Protein AF-A0A4U6U2E0-F1 (afdb_monomer)

Nearest PDB structures (foldseek):
  8wql-assembly1_QG  TM=4.182E-01  e=5.714E+00  Arthrospira sp. FACHB-439

Mean predicted aligned error: 7.46 Å

Solvent-accessible surface area (backbone atoms only — not comparable to full-atom values): 5853 Å² total; per-residue (Å²): 130,64,48,52,86,66,72,75,46,99,59,56,46,22,90,70,67,63,80,49,67,54,42,70,62,33,58,64,50,67,30,75,64,38,51,63,55,33,55,75,73,73,45,70,70,74,56,88,88,68,64,84,84,72,66,44,71,67,54,54,50,54,45,48,49,54,51,50,57,43,45,40,31,70,77,68,67,42,79,85,48,69,69,57,52,56,50,52,54,57,54,62,74,72,110

Foldseek 3Di:
DQCVVVVLDPDQAQQQARPDGDDLCCLLAVPPLCCVVCVVVVHDGPDPDDDPVPCPPVSVVLSVLSVVLSVCCSPVVDHRDSVVSVVVVVVVVVD

Radius of gyration: 13.47 Å; Cα contacts (8 Å, |Δi|>4): 79; chains: 1; bounding box: 30×36×30 Å

Secondary structure (DSSP, 8-state):
--SGGGT--SS-B-TTTSSSB--HHIIIII-TTHHHHHHHTT--SSPTT--GGG--HHHHHHHHHHHHHHHHHHHH-PPP-HHHHHHHHHHHTT-

Organism: Setaria viridis (NCBI:txid4556)

Sequence (95 aa):
MNLLLKNIIDNDNCELCGSSAESPDHMAMHCPFAAPFWGHLGISIPPLHIPVMAFSSYLLLCVWQLWKHRNDKVFSRLIPSLARLLATCKDEAKL

Structure (mmCIF, N/CA/C/O backbone):
data_AF-A0A4U6U2E0-F1
#
_entry.id   AF-A0A4U6U2E0-F1
#
loop_
_atom_site.group_PDB
_atom_site.id
_atom_site.type_symbol
_atom_site.label_atom_id
_atom_site.label_alt_id
_atom_site.label_comp_id
_atom_site.label_asym_id
_atom_site.label_entity_id
_atom_site.label_seq_id
_atom_site.pdbx_PDB_ins_code
_atom_site.Cartn_x
_atom_site.Cartn_y
_atom_site.Cartn_z
_atom_site.occupancy
_atom_site.B_iso_or_equiv
_atom_site.auth_seq_id
_atom_site.auth_comp_id
_atom_site.auth_asym_id
_atom_site.auth_atom_id
_atom_site.pdbx_PDB_model_num
ATOM 1 N N . MET A 1 1 ? 13.028 -0.575 2.068 1.00 49.56 1 MET A N 1
ATOM 2 C CA . MET A 1 1 ? 14.039 -1.616 1.782 1.00 49.56 1 MET A CA 1
ATOM 3 C C . MET A 1 1 ? 14.108 -1.764 0.273 1.00 49.56 1 MET A C 1
ATOM 5 O O . MET A 1 1 ? 13.105 -2.145 -0.306 1.00 49.56 1 MET A O 1
ATOM 9 N N . ASN A 1 2 ? 15.214 -1.359 -0.351 1.00 52.44 2 ASN A N 1
ATOM 10 C CA . ASN A 1 2 ? 15.345 -1.303 -1.807 1.00 52.44 2 ASN A CA 1
ATOM 11 C C . ASN A 1 2 ? 15.743 -2.698 -2.333 1.00 52.44 2 ASN A C 1
ATOM 13 O O . ASN A 1 2 ? 16.780 -3.231 -1.939 1.00 52.44 2 ASN A O 1
ATOM 17 N N . LEU A 1 3 ? 14.872 -3.332 -3.122 1.00 61.66 3 LEU A N 1
ATOM 18 C CA . LEU A 1 3 ? 15.080 -4.703 -3.608 1.00 61.66 3 LEU A CA 1
ATOM 19 C C . LEU A 1 3 ? 16.051 -4.802 -4.788 1.00 61.66 3 LEU A C 1
ATOM 21 O O . LEU A 1 3 ? 16.619 -5.876 -4.991 1.00 61.66 3 LEU A O 1
ATOM 25 N N . LEU A 1 4 ? 16.298 -3.694 -5.494 1.00 56.12 4 LEU A N 1
ATOM 26 C CA . LEU A 1 4 ? 17.352 -3.596 -6.505 1.00 56.12 4 LEU A CA 1
ATOM 27 C C . LEU A 1 4 ? 18.721 -3.859 -5.858 1.00 56.12 4 LEU A C 1
ATOM 29 O O . LEU A 1 4 ? 19.499 -4.672 -6.344 1.00 56.12 4 LEU A O 1
ATOM 33 N N . LEU A 1 5 ? 18.967 -3.280 -4.674 1.00 57.28 5 LEU A N 1
ATOM 34 C CA . LEU A 1 5 ? 20.194 -3.522 -3.897 1.00 57.28 5 LEU A CA 1
ATOM 35 C C . LEU A 1 5 ? 20.349 -4.975 -3.423 1.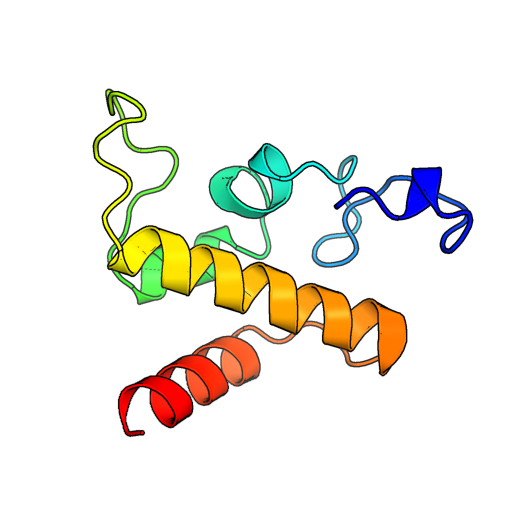00 57.28 5 LEU A C 1
ATOM 37 O O . LEU A 1 5 ? 21.445 -5.383 -3.049 1.00 57.28 5 LEU A O 1
ATOM 41 N N . LYS A 1 6 ? 19.262 -5.755 -3.413 1.00 56.75 6 LYS A N 1
ATOM 42 C CA . LYS A 1 6 ? 19.280 -7.182 -3.066 1.00 56.75 6 LYS A CA 1
ATOM 43 C C . LYS A 1 6 ? 19.283 -8.102 -4.290 1.00 56.75 6 LYS A C 1
ATOM 45 O O . LYS A 1 6 ? 19.278 -9.312 -4.098 1.00 56.75 6 LYS A O 1
ATOM 50 N N . ASN A 1 7 ? 19.333 -7.550 -5.508 1.00 57.34 7 ASN A N 1
ATOM 51 C CA . ASN A 1 7 ? 19.353 -8.304 -6.766 1.00 57.34 7 ASN A CA 1
ATOM 52 C C . ASN A 1 7 ? 18.118 -9.219 -6.939 1.00 57.34 7 ASN A C 1
ATOM 54 O O . ASN A 1 7 ? 18.215 -10.347 -7.410 1.00 57.34 7 ASN A O 1
ATOM 58 N N . ILE A 1 8 ? 16.954 -8.754 -6.464 1.00 58.94 8 ILE A N 1
ATOM 59 C CA . ILE A 1 8 ? 15.688 -9.515 -6.477 1.00 58.94 8 ILE A CA 1
ATOM 60 C C . ILE A 1 8 ? 14.775 -9.080 -7.642 1.00 58.94 8 ILE A C 1
ATOM 62 O O . ILE A 1 8 ? 13.870 -9.823 -8.012 1.00 58.94 8 ILE A O 1
ATOM 66 N N . ILE A 1 9 ? 15.000 -7.899 -8.232 1.00 59.06 9 ILE A N 1
ATOM 67 C CA . ILE A 1 9 ? 14.221 -7.373 -9.365 1.00 59.06 9 ILE A CA 1
ATOM 68 C C . ILE A 1 9 ? 15.145 -6.668 -10.365 1.00 59.06 9 ILE A C 1
ATOM 70 O O . ILE A 1 9 ? 16.091 -6.004 -9.947 1.00 59.06 9 ILE A O 1
ATOM 74 N N . ASP A 1 10 ? 14.843 -6.792 -11.662 1.00 62.09 10 ASP A N 1
ATOM 75 C CA . ASP A 1 10 ? 15.627 -6.225 -12.776 1.00 62.09 10 ASP A CA 1
ATOM 76 C C . ASP A 1 10 ? 15.455 -4.709 -12.965 1.00 62.09 10 ASP A C 1
ATOM 78 O O . ASP A 1 10 ? 16.258 -4.072 -13.643 1.00 62.09 10 ASP A O 1
ATOM 82 N N . ASN A 1 11 ? 14.401 -4.122 -12.391 1.00 66.94 11 ASN A N 1
ATOM 83 C CA . ASN A 1 11 ? 14.098 -2.701 -12.518 1.00 66.94 11 ASN A CA 1
ATOM 84 C C . ASN A 1 11 ? 13.766 -2.092 -11.153 1.00 66.94 11 ASN A C 1
ATOM 86 O O . ASN A 1 11 ? 13.240 -2.772 -10.270 1.00 66.94 11 ASN A O 1
ATOM 90 N N . ASP A 1 12 ? 14.063 -0.809 -10.980 1.00 74.38 12 ASP A N 1
ATOM 91 C CA . ASP A 1 12 ? 13.871 -0.102 -9.717 1.00 74.38 12 ASP A CA 1
ATOM 92 C C . ASP A 1 12 ? 12.446 0.432 -9.535 1.00 74.38 12 ASP A C 1
ATOM 94 O O . ASP A 1 12 ? 12.157 1.019 -8.498 1.00 74.38 12 ASP A O 1
ATOM 98 N N . ASN A 1 13 ? 11.541 0.206 -10.492 1.00 84.44 13 ASN A N 1
ATOM 99 C CA . ASN A 1 13 ? 10.153 0.652 -10.410 1.00 84.44 13 ASN A CA 1
ATOM 100 C C . ASN A 1 13 ? 9.422 0.097 -9.174 1.00 84.44 13 ASN A C 1
ATOM 102 O O . ASN A 1 13 ? 9.567 -1.055 -8.774 1.00 84.44 13 ASN A O 1
ATOM 106 N N . CYS A 1 14 ? 8.548 0.920 -8.601 1.00 86.38 14 CYS A N 1
ATOM 107 C CA . CYS A 1 14 ? 7.694 0.552 -7.486 1.00 86.38 14 CYS A CA 1
ATOM 108 C C . CYS A 1 14 ? 6.781 -0.608 -7.859 1.00 86.38 14 CYS A C 1
ATOM 110 O O . CYS A 1 14 ? 5.965 -0.531 -8.775 1.00 86.38 14 CYS A O 1
ATOM 112 N N . GLU A 1 15 ? 6.848 -1.663 -7.062 1.00 86.00 15 GLU A N 1
ATOM 113 C CA . GLU A 1 15 ? 6.142 -2.906 -7.338 1.00 86.00 15 GLU A CA 1
ATOM 114 C C . GLU A 1 15 ? 4.609 -2.769 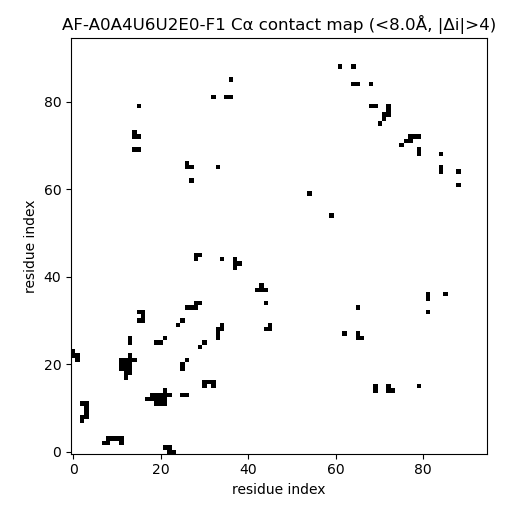-7.234 1.00 86.00 15 GLU A C 1
ATOM 116 O O . GLU A 1 15 ? 3.885 -3.577 -7.818 1.00 86.00 15 GLU A O 1
ATOM 121 N N . LEU A 1 16 ? 4.109 -1.744 -6.534 1.00 87.56 16 LEU A N 1
ATOM 122 C CA . LEU A 1 16 ? 2.675 -1.474 -6.373 1.00 87.56 16 LEU A CA 1
ATOM 123 C C . LEU A 1 16 ? 2.054 -0.731 -7.563 1.00 87.56 16 LEU A C 1
ATOM 125 O O . LEU A 1 16 ? 0.934 -1.051 -7.950 1.00 87.56 16 LEU A O 1
ATOM 129 N N . CYS A 1 17 ? 2.746 0.271 -8.115 1.00 88.94 17 CYS A N 1
ATOM 130 C CA . CYS A 1 17 ? 2.204 1.133 -9.174 1.00 88.94 17 CYS A CA 1
ATOM 131 C C . CYS A 1 17 ? 2.890 0.960 -10.536 1.00 88.94 17 CYS A C 1
ATOM 133 O O . CYS A 1 17 ? 2.307 1.297 -11.560 1.00 88.94 17 CYS A O 1
ATOM 135 N N . GLY A 1 18 ? 4.131 0.474 -10.560 1.00 86.50 18 GLY A N 1
ATOM 136 C CA . GLY A 1 18 ? 4.947 0.298 -11.759 1.00 86.50 18 GLY A CA 1
ATOM 137 C C . GLY A 1 18 ? 5.422 1.590 -12.434 1.00 86.50 18 GLY A C 1
ATOM 138 O O . GLY A 1 18 ? 6.096 1.500 -13.455 1.00 86.50 18 GLY A O 1
ATOM 139 N N . SER A 1 19 ? 5.077 2.773 -11.911 1.00 82.88 19 SER A N 1
ATOM 140 C CA . SER A 1 19 ? 5.195 4.049 -12.643 1.00 82.88 19 SER A CA 1
ATOM 141 C C . SER A 1 19 ? 6.421 4.904 -12.302 1.00 82.88 19 SER A C 1
ATOM 143 O O . SER A 1 19 ? 6.732 5.823 -13.051 1.00 82.88 19 SER A O 1
ATOM 145 N N . SER A 1 20 ? 7.084 4.668 -11.170 1.00 84.56 20 SER A N 1
ATOM 146 C CA . SER A 1 20 ? 8.249 5.448 -10.722 1.00 84.56 20 SER A CA 1
ATOM 147 C C . SER A 1 20 ? 9.169 4.585 -9.866 1.00 84.56 20 SER A C 1
ATOM 149 O O . SER A 1 20 ? 8.716 3.561 -9.351 1.00 84.56 20 SER A O 1
ATOM 151 N N . ALA A 1 21 ? 10.424 4.999 -9.697 1.00 85.50 21 ALA A N 1
ATOM 152 C CA . ALA A 1 21 ? 11.408 4.308 -8.873 1.00 85.50 21 ALA A CA 1
ATOM 153 C C . ALA A 1 21 ? 10.918 4.118 -7.425 1.00 85.50 21 ALA A C 1
ATOM 155 O O . ALA A 1 21 ? 10.321 5.002 -6.800 1.00 85.50 21 ALA A O 1
ATOM 156 N N . GLU A 1 22 ? 11.177 2.941 -6.870 1.00 84.69 22 GLU A N 1
ATOM 157 C CA . GLU A 1 22 ? 10.768 2.553 -5.536 1.00 84.69 22 GLU A CA 1
ATOM 158 C C . GLU A 1 22 ? 11.660 3.206 -4.478 1.00 84.69 22 GLU A C 1
ATOM 160 O O . GLU A 1 22 ? 12.835 2.875 -4.301 1.00 84.69 22 GLU A O 1
ATOM 165 N N . SER A 1 23 ? 11.060 4.084 -3.683 1.00 85.44 23 SER A N 1
ATOM 166 C CA . SER A 1 23 ? 11.652 4.607 -2.457 1.00 85.44 23 SER A CA 1
ATOM 167 C C . SER A 1 23 ? 10.641 4.525 -1.307 1.00 85.44 23 SER A C 1
ATOM 169 O O . SER A 1 23 ? 9.437 4.430 -1.555 1.00 85.44 23 SER A O 1
ATOM 171 N N . PRO A 1 24 ? 11.085 4.534 -0.034 1.00 82.25 24 PRO A N 1
ATOM 172 C CA . PRO A 1 24 ? 10.168 4.581 1.108 1.00 82.25 24 PRO A CA 1
ATOM 173 C C . PRO A 1 24 ? 9.228 5.787 1.039 1.00 82.25 24 PRO A C 1
ATOM 175 O O . PRO A 1 24 ? 8.041 5.664 1.323 1.00 82.25 24 PRO A O 1
ATOM 178 N N . ASP A 1 25 ? 9.768 6.924 0.604 1.00 84.31 25 ASP A N 1
ATOM 179 C CA . ASP A 1 25 ? 9.039 8.168 0.395 1.00 84.31 25 ASP A CA 1
ATOM 180 C C . ASP A 1 25 ? 8.019 8.043 -0.748 1.00 84.31 25 ASP A C 1
ATOM 182 O O . ASP A 1 25 ? 6.850 8.389 -0.580 1.00 84.31 25 ASP A O 1
ATOM 186 N N . HIS A 1 26 ? 8.400 7.427 -1.872 1.00 87.75 26 HIS A N 1
ATOM 187 C CA . HIS A 1 26 ? 7.459 7.121 -2.943 1.00 87.75 26 HIS A CA 1
ATOM 188 C C . HIS A 1 26 ? 6.345 6.200 -2.445 1.00 87.75 26 HIS A C 1
ATOM 190 O O . HIS A 1 26 ? 5.175 6.535 -2.568 1.00 87.75 26 HIS A O 1
ATOM 196 N N . MET A 1 27 ? 6.683 5.069 -1.830 1.00 87.69 27 MET A N 1
ATOM 197 C CA . MET A 1 27 ? 5.709 4.080 -1.362 1.00 87.69 27 MET A CA 1
ATOM 198 C C . MET A 1 27 ? 4.725 4.660 -0.335 1.00 87.69 27 MET A C 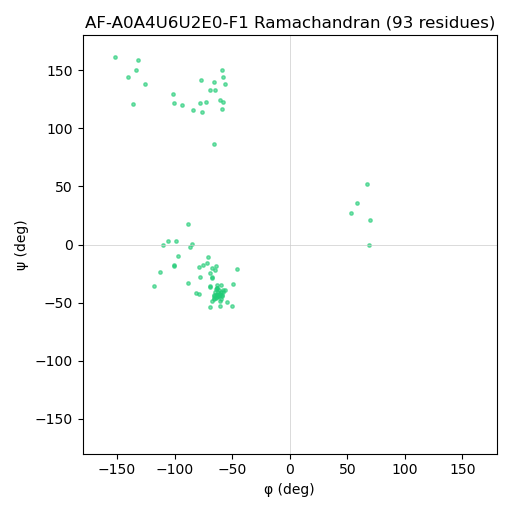1
ATOM 200 O O . MET A 1 27 ? 3.536 4.351 -0.395 1.00 87.69 27 MET A O 1
ATOM 204 N N . ALA A 1 28 ? 5.206 5.490 0.593 1.00 85.69 28 ALA A N 1
ATOM 205 C CA . ALA A 1 28 ? 4.369 6.090 1.624 1.00 85.69 28 ALA A CA 1
ATOM 206 C C . ALA A 1 28 ? 3.564 7.286 1.103 1.00 85.69 28 ALA A C 1
ATOM 208 O O . ALA A 1 28 ? 2.391 7.405 1.444 1.00 85.69 28 ALA A O 1
ATOM 209 N N . MET A 1 29 ? 4.166 8.166 0.296 1.00 83.25 29 MET A N 1
ATOM 210 C CA . MET A 1 29 ? 3.600 9.490 0.015 1.00 83.25 29 MET A CA 1
ATOM 211 C C . MET A 1 29 ? 3.247 9.755 -1.442 1.00 83.25 29 MET A C 1
ATOM 213 O O . MET A 1 29 ? 2.245 10.411 -1.710 1.00 83.25 29 MET A O 1
ATOM 217 N N . HIS A 1 30 ? 4.034 9.239 -2.381 1.00 85.69 30 HIS A N 1
ATOM 218 C CA . HIS A 1 30 ? 3.907 9.595 -3.799 1.00 85.69 30 HIS A CA 1
ATOM 219 C C . HIS A 1 30 ? 3.363 8.457 -4.673 1.00 85.69 30 HIS A C 1
ATOM 221 O O . HIS A 1 30 ? 3.207 8.614 -5.884 1.00 85.69 30 HIS A O 1
ATOM 227 N N . CYS A 1 31 ? 3.071 7.296 -4.086 1.00 90.19 31 CYS A N 1
ATOM 228 C CA . CYS A 1 31 ? 2.600 6.132 -4.813 1.00 90.19 31 CYS A CA 1
ATOM 229 C C . CYS A 1 31 ? 1.112 6.304 -5.151 1.00 90.19 31 CYS A C 1
ATOM 231 O O . CYS A 1 31 ? 0.286 6.392 -4.237 1.00 90.19 31 CYS A O 1
ATOM 233 N N . PRO A 1 32 ? 0.720 6.271 -6.437 1.00 91.62 32 PRO A N 1
ATOM 234 C CA . PRO A 1 32 ? -0.682 6.426 -6.825 1.00 91.62 32 PRO A CA 1
ATOM 235 C C . PRO A 1 32 ? -1.561 5.273 -6.322 1.00 91.62 32 PRO A C 1
ATOM 237 O O . PRO A 1 32 ? -2.760 5.453 -6.144 1.00 91.62 32 PRO A O 1
ATOM 240 N N . PHE A 1 33 ? -0.976 4.105 -6.027 1.00 92.44 33 PHE A N 1
ATOM 241 C CA . PHE A 1 33 ? -1.682 3.016 -5.348 1.00 92.44 33 PHE A CA 1
ATOM 242 C C . PHE A 1 33 ? -2.007 3.359 -3.882 1.00 92.44 33 PHE A C 1
ATOM 244 O O . PHE A 1 33 ? -3.068 2.993 -3.381 1.00 92.44 33 PHE A O 1
ATOM 251 N N . ALA A 1 34 ? -1.109 4.067 -3.191 1.00 91.00 34 ALA A N 1
ATOM 252 C CA . ALA A 1 34 ? -1.283 4.440 -1.788 1.00 91.00 34 ALA A CA 1
ATOM 253 C C . ALA A 1 34 ? -2.248 5.627 -1.608 1.00 91.00 34 ALA A C 1
ATOM 255 O O . ALA A 1 34 ? -2.936 5.706 -0.594 1.00 91.00 34 AL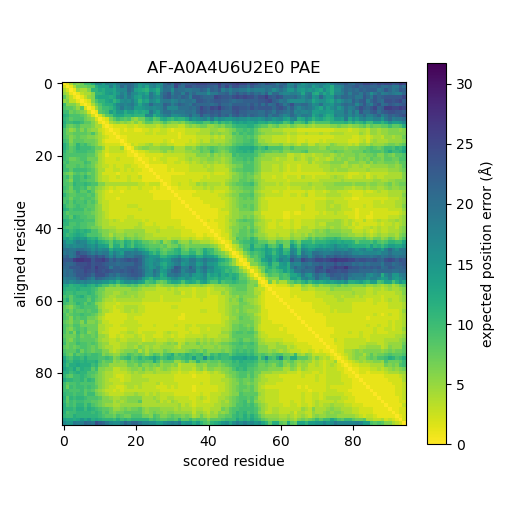A A O 1
ATOM 256 N N . ALA A 1 35 ? -2.363 6.519 -2.596 1.00 90.31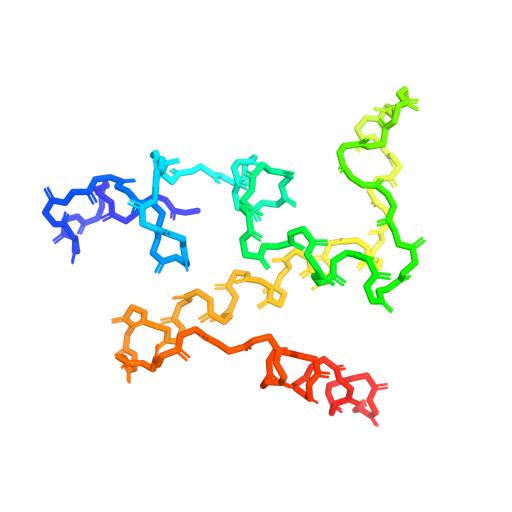 35 ALA A N 1
ATOM 257 C CA . ALA A 1 35 ? -3.263 7.675 -2.544 1.00 90.31 35 ALA A CA 1
ATOM 258 C C . ALA A 1 35 ? -4.721 7.335 -2.139 1.00 90.31 35 ALA A C 1
ATOM 260 O O . ALA A 1 35 ? -5.214 7.907 -1.162 1.00 90.31 35 ALA A O 1
ATOM 261 N N . PRO A 1 36 ? -5.426 6.384 -2.788 1.00 91.44 36 PRO A N 1
ATOM 262 C CA . PRO A 1 36 ? -6.784 6.026 -2.379 1.00 91.44 36 PRO A CA 1
ATOM 263 C C . PRO A 1 36 ? -6.838 5.302 -1.026 1.00 91.44 36 PRO A C 1
ATOM 265 O O . PRO A 1 36 ? -7.869 5.362 -0.358 1.00 91.44 36 PRO A O 1
ATOM 268 N N . PHE A 1 37 ? -5.759 4.639 -0.596 1.00 92.50 37 PHE A N 1
ATOM 269 C CA . PHE A 1 37 ? -5.668 4.043 0.740 1.00 92.50 37 PHE A CA 1
ATOM 270 C C . PHE A 1 37 ? -5.681 5.122 1.827 1.00 92.50 37 PHE A C 1
ATOM 272 O O . PHE A 1 37 ? -6.481 5.035 2.756 1.00 92.50 37 PHE A O 1
ATOM 279 N N . TRP A 1 38 ? -4.889 6.183 1.664 1.00 90.38 38 TRP A N 1
ATOM 280 C CA . TRP A 1 38 ? -4.899 7.326 2.581 1.00 90.38 38 TRP A CA 1
ATOM 281 C C . TRP A 1 38 ? -6.256 8.029 2.621 1.00 90.38 38 TRP A C 1
ATOM 283 O O . TRP A 1 38 ? -6.773 8.297 3.706 1.00 90.38 38 TRP A O 1
ATOM 293 N N . GLY A 1 39 ? -6.886 8.218 1.456 1.00 87.69 39 GLY A N 1
ATOM 294 C CA . GLY A 1 39 ? -8.238 8.774 1.363 1.00 87.69 39 GLY A CA 1
ATOM 295 C C . GLY A 1 39 ? -9.281 7.961 2.141 1.00 87.69 39 GLY A C 1
ATOM 296 O O . GLY A 1 39 ? -10.117 8.543 2.827 1.00 87.69 39 GLY A O 1
ATOM 297 N N . HIS A 1 40 ? -9.195 6.625 2.121 1.00 89.81 40 HIS A N 1
ATOM 298 C CA . HIS A 1 40 ? -10.083 5.759 2.912 1.00 89.81 40 HIS A CA 1
ATOM 299 C C . HIS A 1 40 ? -9.861 5.867 4.423 1.00 89.81 40 HIS A C 1
ATOM 301 O O . HIS A 1 40 ? -10.791 5.629 5.191 1.00 89.81 40 HIS A O 1
ATOM 307 N N . LEU A 1 41 ? -8.648 6.208 4.853 1.00 85.31 41 LEU A N 1
ATOM 308 C CA . LEU A 1 41 ? -8.320 6.436 6.260 1.00 85.31 41 LEU A CA 1
ATOM 309 C C . LEU A 1 41 ? -8.607 7.879 6.708 1.00 85.31 41 LEU A C 1
ATOM 311 O O . LEU A 1 41 ? -8.408 8.202 7.876 1.00 85.31 41 LEU A O 1
ATOM 315 N N . GLY A 1 42 ? -9.060 8.751 5.799 1.00 86.12 42 GLY A N 1
ATOM 316 C CA . GLY A 1 42 ? -9.260 10.174 6.078 1.00 86.12 42 GLY A CA 1
ATOM 317 C C . GLY A 1 42 ? -7.951 10.948 6.266 1.00 86.12 42 GLY A C 1
ATOM 318 O O . GLY A 1 42 ? -7.950 12.006 6.892 1.00 86.12 42 GLY A O 1
ATOM 319 N N . ILE A 1 43 ? -6.833 10.427 5.752 1.00 82.94 43 ILE A N 1
ATOM 320 C CA . ILE A 1 43 ? -5.508 11.042 5.859 1.00 82.94 43 ILE A CA 1
ATOM 321 C C . ILE A 1 43 ? -5.179 11.741 4.537 1.00 82.94 43 ILE A C 1
ATOM 323 O O . ILE A 1 43 ? -5.247 11.135 3.469 1.00 82.94 43 ILE A O 1
ATOM 327 N N . SER A 1 44 ? -4.763 13.006 4.608 1.00 79.69 44 SER A N 1
ATOM 328 C CA . SER A 1 44 ? -4.237 13.742 3.454 1.00 79.69 44 SER A CA 1
ATOM 329 C C . SER A 1 44 ? -2.713 13.627 3.401 1.00 79.69 44 SER A C 1
ATOM 331 O O . SER A 1 44 ? -2.032 14.058 4.331 1.00 79.69 44 SER A O 1
ATOM 333 N N . ILE A 1 45 ? -2.178 13.072 2.310 1.00 75.75 45 ILE A N 1
ATOM 334 C CA . ILE A 1 45 ? -0.739 12.901 2.062 1.00 75.75 45 ILE A CA 1
ATOM 335 C C . ILE A 1 45 ? -0.372 13.533 0.698 1.00 75.75 45 ILE A C 1
ATOM 337 O O . ILE A 1 45 ? -1.121 13.327 -0.257 1.00 75.75 45 ILE A O 1
ATOM 341 N N . PRO A 1 46 ? 0.761 14.257 0.571 1.00 67.50 46 PRO A N 1
ATOM 342 C CA . PRO A 1 46 ? 1.631 14.695 1.656 1.00 67.50 46 PRO A CA 1
ATOM 343 C C . PRO A 1 46 ? 0.898 15.706 2.548 1.00 67.50 46 PRO A C 1
ATOM 345 O O . PRO A 1 46 ? 0.145 16.549 2.054 1.00 67.50 46 PRO A O 1
ATOM 348 N N . PRO A 1 47 ? 1.074 15.630 3.871 1.00 64.44 47 PRO A N 1
ATOM 349 C CA . PRO A 1 47 ? 0.448 16.588 4.752 1.00 64.44 47 PRO A CA 1
ATOM 350 C C . PRO A 1 47 ? 1.184 17.927 4.609 1.00 64.44 47 PRO A C 1
ATOM 352 O O . PRO A 1 47 ? 2.403 18.005 4.780 1.00 64.44 47 PRO A O 1
ATOM 355 N N . LEU A 1 48 ? 0.451 18.983 4.249 1.00 60.19 48 LEU A N 1
ATOM 356 C CA . LEU A 1 48 ? 1.007 20.331 4.153 1.00 60.19 48 LEU A CA 1
ATOM 357 C C . LEU A 1 48 ? 1.583 20.708 5.537 1.00 60.19 48 LEU A C 1
ATOM 359 O O . LEU A 1 48 ? 0.835 20.799 6.505 1.00 60.19 48 LEU A O 1
ATOM 363 N N . HIS A 1 49 ? 2.902 20.926 5.624 1.00 58.78 49 HIS A N 1
ATOM 364 C CA . HIS A 1 49 ? 3.626 21.391 6.823 1.00 58.78 49 HIS A CA 1
ATOM 365 C C . HIS A 1 49 ? 3.697 20.430 8.030 1.00 58.78 49 HIS A C 1
ATOM 367 O O . HIS A 1 49 ? 3.431 20.846 9.157 1.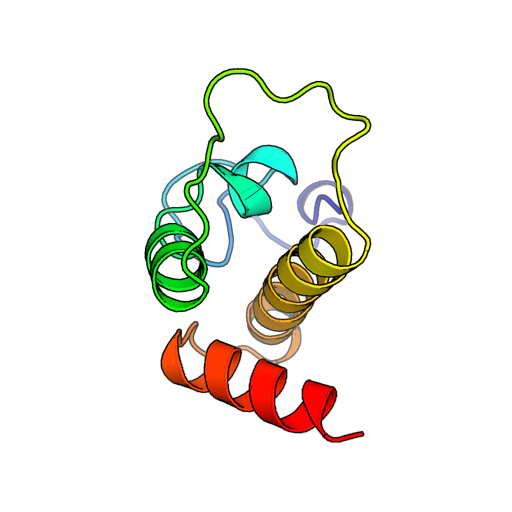00 58.78 49 HIS A O 1
ATOM 373 N N . ILE A 1 50 ? 4.130 19.174 7.854 1.00 53.47 50 ILE A N 1
ATOM 374 C CA . ILE A 1 50 ? 4.410 18.301 9.011 1.00 53.47 50 ILE A CA 1
ATOM 375 C C . ILE A 1 50 ? 5.910 18.203 9.332 1.00 53.47 50 ILE A C 1
ATOM 377 O O . ILE A 1 50 ? 6.685 17.737 8.495 1.00 53.47 50 ILE A O 1
ATOM 381 N N . PRO A 1 51 ? 6.344 18.571 10.557 1.00 53.75 51 PRO A N 1
ATOM 382 C CA . PRO A 1 51 ? 7.649 18.168 11.055 1.00 53.75 51 PRO A CA 1
ATOM 383 C C . PRO A 1 51 ? 7.664 16.644 11.216 1.00 53.75 51 PRO A C 1
ATOM 385 O O . PRO A 1 51 ? 6.752 16.068 11.804 1.00 53.75 51 PRO A O 1
ATOM 388 N N . VAL A 1 52 ? 8.728 16.001 10.730 1.00 56.94 52 VAL A N 1
ATOM 389 C CA . VAL A 1 52 ? 8.964 14.538 10.711 1.00 56.94 52 VAL A CA 1
ATOM 390 C C . VAL A 1 52 ? 8.639 13.824 12.044 1.00 56.94 52 VAL A C 1
ATOM 392 O O . VAL A 1 52 ? 8.351 12.632 12.054 1.00 56.94 52 VAL A O 1
ATOM 395 N N . MET A 1 53 ? 8.606 14.553 13.165 1.00 51.97 53 MET A N 1
ATOM 396 C CA . MET A 1 53 ? 8.234 14.057 14.496 1.00 51.97 53 MET A CA 1
ATOM 397 C C . MET A 1 53 ? 6.745 13.733 14.708 1.00 51.97 53 MET A C 1
ATOM 399 O O . MET A 1 53 ? 6.435 13.037 15.669 1.00 51.97 53 MET A O 1
ATOM 403 N N . ALA A 1 54 ? 5.818 14.182 13.854 1.00 53.75 54 ALA A N 1
ATOM 404 C CA . ALA A 1 54 ? 4.392 13.854 14.004 1.00 53.75 54 ALA A CA 1
ATOM 405 C C . ALA A 1 54 ? 3.987 12.546 13.301 1.00 53.75 54 ALA A C 1
ATOM 407 O O . ALA A 1 54 ? 2.799 12.310 13.068 1.00 53.75 54 ALA A O 1
ATOM 408 N N . PHE A 1 55 ? 4.952 11.684 12.961 1.00 65.94 55 PHE A N 1
ATOM 409 C CA . PHE A 1 55 ? 4.661 10.311 12.561 1.00 65.94 55 PHE A CA 1
ATOM 410 C C . PHE A 1 55 ? 4.089 9.565 13.771 1.00 65.94 55 PHE A C 1
ATOM 412 O O . PHE A 1 55 ? 4.808 8.959 14.566 1.00 65.94 55 PHE A O 1
ATOM 419 N N . SER A 1 56 ? 2.773 9.662 13.952 1.00 73.56 56 SER A N 1
ATOM 420 C CA . SER A 1 56 ? 2.073 8.913 14.984 1.00 73.56 56 SER A CA 1
ATOM 421 C C . SER A 1 56 ? 2.303 7.418 14.760 1.00 73.56 56 SER A C 1
ATOM 423 O O . SER A 1 56 ? 2.473 6.956 13.626 1.00 73.56 56 SER A O 1
ATOM 425 N N . SER A 1 57 ? 2.294 6.639 15.840 1.00 79.88 57 SER A N 1
ATOM 426 C CA . SER A 1 57 ? 2.354 5.174 15.771 1.00 79.88 57 SER A CA 1
ATOM 427 C C . SER A 1 57 ? 1.337 4.611 14.772 1.00 79.88 57 SER A C 1
ATOM 429 O O . SER A 1 57 ? 1.637 3.674 14.041 1.00 79.88 57 SER A O 1
ATOM 431 N N . TYR A 1 58 ? 0.174 5.253 14.657 1.00 80.50 58 TYR A N 1
ATOM 432 C CA . TYR A 1 58 ? -0.842 4.942 13.660 1.00 80.50 58 TYR A CA 1
ATOM 433 C C . TYR A 1 58 ? -0.355 5.090 12.206 1.00 80.50 58 TYR A C 1
ATOM 435 O O . TYR A 1 58 ? -0.550 4.176 11.403 1.00 80.50 58 TYR A O 1
ATOM 443 N N . LEU A 1 59 ? 0.322 6.191 11.859 1.00 82.25 59 LEU A N 1
ATOM 444 C CA . LEU A 1 59 ? 0.891 6.379 10.518 1.00 82.25 59 LEU A CA 1
ATOM 445 C C . LEU A 1 59 ? 1.987 5.353 10.223 1.00 82.25 59 LEU A C 1
ATOM 447 O O . LEU A 1 59 ? 2.021 4.804 9.121 1.00 82.25 59 LEU A O 1
ATOM 451 N N . LEU A 1 60 ? 2.842 5.048 11.207 1.00 84.25 60 LEU A N 1
ATOM 452 C CA . LEU A 1 60 ? 3.858 3.999 11.071 1.00 84.25 60 LEU A CA 1
ATOM 453 C C . LEU A 1 60 ? 3.217 2.642 10.762 1.00 84.25 60 LEU A C 1
ATOM 455 O O . LEU A 1 60 ? 3.674 1.947 9.855 1.00 84.25 60 LEU A O 1
ATOM 459 N N . LEU A 1 61 ? 2.131 2.292 11.457 1.00 88.25 61 LEU A N 1
ATOM 460 C CA . LEU A 1 61 ? 1.384 1.064 11.193 1.00 88.25 61 LEU A CA 1
ATOM 461 C C . LEU A 1 61 ? 0.774 1.069 9.788 1.00 88.25 61 LEU A C 1
ATOM 463 O O . LEU A 1 61 ? 0.895 0.080 9.077 1.00 88.25 61 LEU A O 1
ATOM 467 N N . CYS A 1 62 ? 0.187 2.175 9.334 1.00 88.75 62 CYS A N 1
ATOM 468 C CA . CYS A 1 62 ? -0.383 2.260 7.986 1.00 88.75 62 CYS A CA 1
ATOM 469 C C . C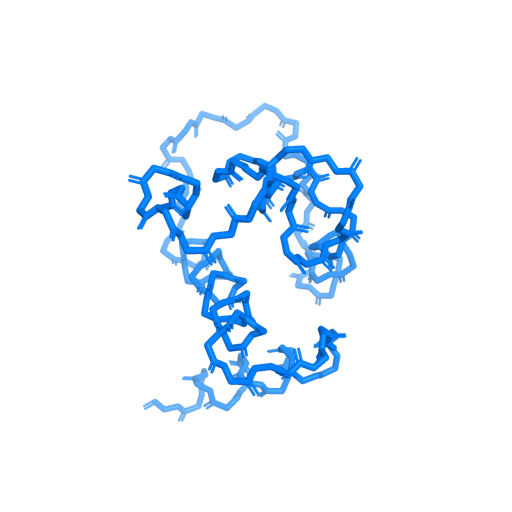YS A 1 62 ? 0.684 2.101 6.888 1.00 88.75 62 CYS A C 1
ATOM 471 O O . CYS A 1 62 ? 0.490 1.343 5.935 1.00 88.75 62 CYS A O 1
ATOM 473 N N . VAL A 1 63 ? 1.843 2.751 7.046 1.00 89.06 63 VAL A N 1
ATOM 474 C CA . VAL A 1 63 ? 2.991 2.579 6.138 1.00 89.06 63 VAL A CA 1
ATOM 475 C C . VAL A 1 63 ? 3.517 1.141 6.182 1.00 89.06 63 VAL A C 1
ATOM 477 O O . VAL A 1 63 ? 3.873 0.580 5.144 1.00 89.06 63 VAL A O 1
ATOM 480 N N . TRP A 1 64 ? 3.519 0.511 7.358 1.00 90.00 64 TRP A N 1
ATOM 481 C CA . TRP A 1 64 ? 3.877 -0.897 7.510 1.00 90.00 64 TRP A CA 1
ATOM 482 C C . TRP A 1 64 ? 2.930 -1.830 6.741 1.00 90.00 64 TRP A C 1
ATOM 484 O O . TRP A 1 64 ? 3.400 -2.766 6.095 1.00 90.00 64 TRP A O 1
ATOM 494 N N . GLN A 1 65 ? 1.621 -1.557 6.722 1.00 92.31 65 GLN A N 1
ATOM 495 C CA . GLN A 1 65 ? 0.664 -2.342 5.927 1.00 92.31 65 GLN A CA 1
ATOM 496 C C . GLN A 1 65 ? 0.925 -2.225 4.424 1.00 92.31 65 GLN A C 1
ATOM 498 O O . GLN A 1 65 ? 0.936 -3.236 3.720 1.00 92.31 65 GLN A O 1
ATOM 503 N N . LEU A 1 66 ? 1.203 -1.012 3.934 1.00 91.62 66 LEU A N 1
ATOM 504 C CA . LEU A 1 66 ? 1.597 -0.795 2.538 1.00 91.62 66 LEU A CA 1
ATOM 505 C C . LEU A 1 66 ? 2.864 -1.583 2.191 1.00 91.62 66 LEU A C 1
ATOM 507 O O . LEU A 1 66 ? 2.923 -2.237 1.147 1.00 91.62 66 LEU A O 1
ATOM 511 N N . TRP A 1 67 ? 3.852 -1.569 3.088 1.00 90.50 67 TRP A N 1
ATOM 512 C CA . TRP A 1 67 ? 5.092 -2.315 2.909 1.00 90.50 67 TRP A CA 1
ATOM 513 C C . TRP A 1 67 ? 4.868 -3.834 2.868 1.00 90.50 67 TRP A C 1
ATOM 515 O O . TRP A 1 67 ? 5.389 -4.505 1.974 1.00 90.50 67 TRP A O 1
ATOM 525 N N . LYS A 1 68 ? 4.062 -4.383 3.787 1.00 90.06 68 LYS A N 1
ATOM 526 C CA . LYS A 1 68 ? 3.703 -5.811 3.793 1.00 90.06 68 LYS A CA 1
ATOM 527 C C . LYS A 1 68 ? 2.972 -6.218 2.517 1.00 90.06 68 LYS A C 1
ATOM 529 O O . LYS A 1 68 ? 3.389 -7.164 1.857 1.00 90.06 68 LYS A O 1
ATOM 534 N N . HIS A 1 69 ? 1.955 -5.462 2.108 1.00 91.50 69 HIS A N 1
ATOM 535 C CA . HIS A 1 69 ? 1.185 -5.762 0.896 1.00 91.50 69 HIS A CA 1
ATOM 536 C C . HIS A 1 69 ? 2.042 -5.690 -0.373 1.00 91.50 69 HIS A C 1
ATOM 538 O O . HIS A 1 69 ? 1.875 -6.490 -1.296 1.00 91.50 69 HIS A O 1
ATOM 544 N N . ARG A 1 70 ? 3.008 -4.768 -0.411 1.00 89.19 70 ARG A N 1
ATOM 545 C CA . ARG A 1 70 ? 4.024 -4.723 -1.463 1.00 89.19 70 ARG A CA 1
ATOM 546 C C . ARG A 1 70 ? 4.886 -5.986 -1.462 1.00 89.19 70 ARG A C 1
ATOM 548 O O . ARG A 1 70 ? 5.146 -6.538 -2.528 1.00 89.19 70 ARG A O 1
ATOM 555 N N . ASN A 1 71 ? 5.328 -6.459 -0.299 1.00 88.50 71 ASN A N 1
ATOM 556 C CA . ASN A 1 71 ? 6.103 -7.696 -0.206 1.00 88.50 71 ASN A CA 1
ATOM 557 C C . ASN A 1 71 ? 5.302 -8.918 -0.651 1.00 88.50 71 ASN A C 1
ATOM 559 O O . ASN A 1 71 ? 5.854 -9.759 -1.351 1.00 88.50 71 ASN A O 1
ATOM 563 N N . ASP A 1 72 ? 4.011 -8.994 -0.337 1.00 86.81 72 ASP A N 1
ATOM 564 C CA . ASP A 1 72 ? 3.153 -10.073 -0.833 1.00 86.81 72 ASP A CA 1
ATOM 565 C C . ASP A 1 72 ? 3.087 -10.100 -2.364 1.00 86.81 72 ASP A C 1
ATOM 567 O O . ASP A 1 72 ? 3.034 -11.169 -2.975 1.00 86.81 72 ASP A O 1
ATOM 571 N N . LYS A 1 73 ? 3.121 -8.932 -3.017 1.00 82.31 73 LYS A N 1
ATOM 572 C CA . LYS A 1 73 ? 3.217 -8.877 -4.479 1.00 82.31 73 LYS A CA 1
ATOM 573 C C . LYS A 1 73 ? 4.552 -9.419 -4.980 1.00 82.31 73 LYS A C 1
ATOM 575 O O . LYS A 1 73 ? 4.566 -10.179 -5.941 1.00 82.31 73 LYS A O 1
ATOM 580 N N . VAL A 1 74 ? 5.658 -9.066 -4.333 1.00 81.50 74 VAL A N 1
ATOM 581 C CA . VAL A 1 74 ? 6.990 -9.527 -4.751 1.00 81.50 74 VAL A CA 1
ATOM 582 C C . VAL A 1 74 ? 7.180 -11.023 -4.502 1.00 81.50 74 VAL A C 1
ATOM 584 O O . VAL A 1 74 ? 7.546 -11.762 -5.411 1.00 81.50 74 VAL A O 1
ATOM 587 N N . PHE A 1 75 ? 6.943 -11.479 -3.274 1.00 81.50 75 PHE A N 1
ATOM 588 C CA . PHE A 1 75 ? 7.301 -12.830 -2.839 1.00 81.50 75 PHE A CA 1
ATOM 589 C C . PHE A 1 75 ? 6.197 -13.852 -3.111 1.00 81.50 75 PHE A C 1
ATOM 591 O O . PHE A 1 75 ? 6.495 -14.996 -3.442 1.00 81.50 75 PHE A O 1
ATOM 598 N N . SER A 1 76 ? 4.933 -13.435 -3.032 1.00 82.00 76 SER A N 1
ATOM 599 C CA . SER A 1 76 ? 3.771 -14.313 -3.223 1.00 82.00 76 SER A CA 1
ATOM 600 C C . SER A 1 76 ? 3.073 -14.087 -4.571 1.00 82.00 76 SER A C 1
ATOM 602 O O . SER A 1 76 ? 2.049 -14.712 -4.840 1.00 82.00 76 SER A O 1
ATOM 604 N N . ARG A 1 77 ? 3.614 -13.202 -5.430 1.00 78.56 77 ARG A N 1
ATOM 605 C CA . ARG A 1 77 ? 3.084 -12.846 -6.767 1.00 78.56 77 ARG A CA 1
ATOM 606 C C . ARG A 1 77 ? 1.624 -12.403 -6.767 1.00 78.56 77 ARG A C 1
ATOM 608 O O . ARG A 1 77 ? 0.911 -12.553 -7.758 1.00 78.56 77 ARG A O 1
ATOM 615 N N . LEU A 1 78 ? 1.163 -11.859 -5.647 1.00 83.38 78 LEU A N 1
ATOM 616 C CA . LEU A 1 78 ? -0.216 -11.429 -5.532 1.00 83.38 78 LEU A CA 1
ATOM 617 C C . LEU A 1 78 ? -0.453 -10.101 -6.257 1.00 83.38 78 LEU A C 1
ATOM 619 O O . LEU A 1 78 ? 0.357 -9.182 -6.180 1.00 83.38 78 LEU A O 1
ATOM 623 N N . ILE A 1 79 ? -1.611 -9.970 -6.899 1.00 85.19 79 ILE A N 1
ATOM 624 C CA . ILE A 1 79 ? -2.000 -8.726 -7.571 1.00 85.19 79 ILE A CA 1
ATOM 625 C C . ILE A 1 79 ? -2.276 -7.638 -6.515 1.00 85.19 79 ILE A C 1
ATOM 627 O O . ILE A 1 79 ? -3.000 -7.904 -5.545 1.00 85.19 79 ILE A O 1
ATOM 631 N N . PRO A 1 80 ? -1.740 -6.410 -6.676 1.00 87.56 80 PRO A N 1
ATOM 632 C CA . PRO A 1 80 ? -2.061 -5.298 -5.792 1.00 87.56 80 PRO A CA 1
ATOM 633 C C . PRO A 1 80 ? -3.567 -5.019 -5.780 1.00 87.56 80 PRO A C 1
ATOM 635 O O . PRO A 1 80 ? -4.176 -4.749 -6.810 1.00 87.56 80 PRO A O 1
ATOM 638 N N . SER A 1 81 ? -4.175 -5.065 -4.596 1.00 93.06 81 SER A N 1
ATOM 639 C CA . SER A 1 81 ? -5.601 -4.791 -4.402 1.00 93.06 81 SER A CA 1
ATOM 640 C C . SER A 1 81 ? -5.818 -3.908 -3.181 1.00 93.06 81 SER A C 1
ATOM 642 O O . SER A 1 81 ? -5.455 -4.289 -2.066 1.00 93.06 81 SER A O 1
ATOM 644 N N . LEU A 1 82 ? -6.433 -2.740 -3.391 1.00 91.62 82 LEU A N 1
ATOM 645 C CA . LEU A 1 82 ? -6.806 -1.820 -2.314 1.00 91.62 82 LEU A CA 1
ATOM 646 C C . LEU A 1 82 ? -7.814 -2.463 -1.353 1.00 91.62 82 LEU A C 1
ATOM 648 O O . LEU A 1 82 ? -7.681 -2.333 -0.140 1.00 91.62 82 LEU A O 1
ATOM 652 N N . ALA A 1 83 ? -8.794 -3.197 -1.888 1.00 92.88 83 ALA A N 1
ATOM 653 C CA . ALA A 1 83 ? -9.811 -3.870 -1.085 1.00 92.88 83 ALA A CA 1
ATOM 654 C C . ALA A 1 83 ? -9.186 -4.893 -0.128 1.00 92.88 83 ALA A C 1
ATOM 656 O O . ALA A 1 83 ? -9.542 -4.935 1.049 1.00 92.88 83 ALA A O 1
ATOM 657 N N . ARG A 1 84 ? -8.211 -5.672 -0.615 1.00 93.31 84 ARG A N 1
ATOM 658 C CA . ARG A 1 84 ? -7.481 -6.624 0.225 1.00 93.31 84 ARG A CA 1
ATOM 659 C C . ARG A 1 84 ? -6.649 -5.917 1.286 1.00 93.31 84 ARG A C 1
ATOM 661 O O . ARG A 1 84 ? -6.722 -6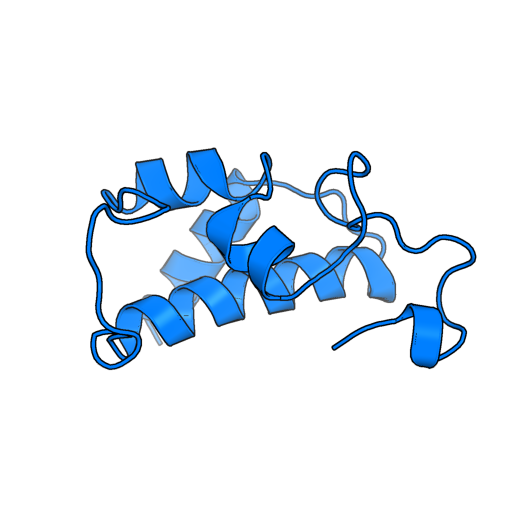.310 2.440 1.00 93.31 84 ARG A O 1
ATOM 668 N N . LEU A 1 85 ? -5.908 -4.875 0.907 1.00 93.00 85 LEU A N 1
ATOM 669 C CA . LEU A 1 85 ? -5.115 -4.093 1.855 1.00 93.00 85 LEU A CA 1
ATOM 670 C C . LEU A 1 85 ? -5.993 -3.580 3.008 1.00 93.00 85 LEU A C 1
ATOM 672 O O . LEU A 1 85 ? -5.678 -3.809 4.171 1.00 93.00 85 LEU A O 1
ATOM 676 N N . LEU A 1 86 ? -7.135 -2.961 2.695 1.00 92.06 86 LEU A N 1
ATOM 677 C CA . LEU A 1 86 ? -8.076 -2.472 3.706 1.00 92.06 86 LEU A CA 1
ATOM 678 C C . LEU A 1 86 ? -8.668 -3.604 4.559 1.00 92.06 86 LEU A C 1
ATOM 680 O O . LEU A 1 86 ? -8.875 -3.412 5.756 1.00 92.06 86 LEU A O 1
ATOM 684 N N . ALA A 1 87 ? -8.951 -4.767 3.967 1.00 91.88 87 ALA A N 1
ATOM 685 C CA . ALA A 1 87 ? -9.441 -5.931 4.701 1.00 91.88 87 ALA A CA 1
ATOM 686 C C . ALA A 1 87 ? -8.399 -6.448 5.705 1.00 91.88 87 ALA A C 1
ATOM 688 O O . ALA A 1 87 ? -8.742 -6.639 6.869 1.00 91.88 87 ALA A O 1
ATOM 689 N N . THR A 1 88 ? -7.134 -6.581 5.295 1.00 89.12 88 THR A N 1
ATOM 690 C CA . THR A 1 88 ? -6.028 -6.977 6.180 1.00 89.12 88 THR A CA 1
ATOM 691 C C . THR A 1 88 ? -5.827 -5.966 7.307 1.00 89.12 88 THR A C 1
ATOM 693 O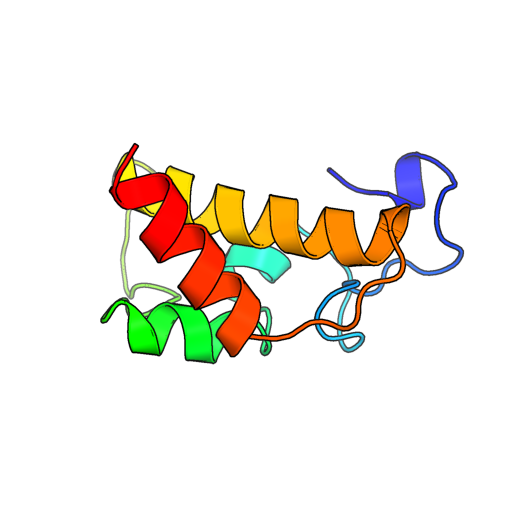 O . THR A 1 88 ? -5.735 -6.362 8.463 1.00 89.12 88 THR A O 1
ATOM 696 N N . CYS A 1 89 ? -5.854 -4.659 7.015 1.00 89.25 89 CYS A N 1
ATOM 697 C CA . CYS A 1 89 ? -5.766 -3.630 8.058 1.00 89.25 89 CYS A CA 1
ATOM 698 C C . CYS A 1 89 ? -6.890 -3.756 9.098 1.00 89.25 89 CYS A C 1
ATOM 700 O O . CYS A 1 89 ? -6.654 -3.572 10.289 1.00 89.25 89 CYS A O 1
ATOM 702 N N . LYS A 1 90 ? -8.121 -4.043 8.653 1.00 87.81 90 LYS A N 1
ATOM 703 C CA . LYS A 1 90 ? -9.280 -4.219 9.542 1.00 87.81 90 LYS A CA 1
ATOM 704 C C . LYS A 1 90 ? -9.192 -5.483 10.383 1.00 87.81 90 LYS A C 1
ATOM 706 O O . LYS A 1 90 ? -9.705 -5.476 11.495 1.00 87.81 90 LYS A O 1
ATOM 711 N N . ASP A 1 91 ? -8.645 -6.558 9.831 1.00 88.56 91 ASP A N 1
ATOM 712 C CA . ASP A 1 91 ? -8.446 -7.812 10.552 1.00 88.56 91 ASP A CA 1
ATOM 713 C C . ASP A 1 91 ? -7.389 -7.633 11.646 1.00 88.56 91 ASP A C 1
ATOM 715 O O . ASP A 1 91 ? -7.661 -7.885 12.814 1.00 88.56 91 ASP A O 1
ATOM 719 N N . GLU A 1 92 ? -6.243 -7.042 11.300 1.00 85.31 92 GLU A N 1
ATOM 720 C CA . GLU A 1 92 ? -5.164 -6.805 12.260 1.00 85.31 92 GLU A CA 1
ATOM 721 C C . GLU A 1 92 ? -5.514 -5.782 13.344 1.00 85.31 92 GLU A C 1
ATOM 723 O O . GLU A 1 92 ? -5.017 -5.888 14.456 1.00 85.31 92 GLU A O 1
ATOM 728 N N . ALA A 1 93 ? -6.390 -4.814 13.063 1.00 82.69 93 ALA A N 1
ATOM 729 C CA . ALA A 1 93 ? -6.877 -3.877 14.078 1.00 82.69 93 ALA A CA 1
ATOM 730 C C . ALA A 1 93 ? -7.835 -4.516 15.106 1.00 82.69 93 ALA A C 1
ATOM 732 O O . ALA A 1 93 ? -8.192 -3.859 16.084 1.00 82.69 93 ALA A O 1
ATOM 733 N N . LYS A 1 94 ? -8.304 -5.748 14.866 1.00 81.00 94 LYS A N 1
ATOM 734 C CA . LYS A 1 94 ? -9.164 -6.508 15.790 1.00 81.00 94 LYS A CA 1
ATOM 735 C C . LYS A 1 94 ? -8.387 -7.505 16.656 1.00 81.00 94 LYS A C 1
ATOM 737 O O . LYS A 1 94 ? -9.005 -8.101 17.539 1.00 81.00 94 LYS A O 1
ATOM 742 N N . LEU A 1 95 ? -7.104 -7.722 16.361 1.00 63.59 95 LEU A N 1
ATOM 743 C CA . LEU A 1 95 ? -6.187 -8.572 17.125 1.00 63.59 95 LEU A CA 1
ATOM 744 C C . LEU A 1 95 ? -5.644 -7.819 18.344 1.00 63.59 95 LEU A C 1
ATOM 746 O O . LEU A 1 95 ? -5.458 -8.489 19.383 1.00 63.59 95 LEU A O 1
#

pLDDT: mean 80.11, std 12.7, range [49.56, 93.31]